Protein AF-A0A4P2QAT9-F1 (afdb_monomer_lite)

InterPro domains:
  IPR001123 Amino acid exporter protein, LeuE-type [PF01810] (25-124)
  IPR001123 Amino acid exporter protein, LeuE-type [PTHR30086] (17-126)

pLDDT: mean 83.99, std 13.15, range [45.28, 97.06]

Radius of gyration: 26.72 Å; chains: 1; bounding box: 40×42×94 Å

Secondary structure (DSSP, 8-state):
-PPP-----------PPPPPPPPPPPHHHHHHHHHHHHHT-HHHHHHHHHHGGGGS-TT-S-HHHHHHHHHHHHHHHHHHHHHHHHHHHHHHHHHHHT-HHHHHHHHHHHHHHHHHHHHHHHH----

Sequence (127 aa):
MPWPGRPGARLRSATPARPPCPGAPSLVKLFAEGALSNLSNPKVTIFYLAFLPQFVPADAEHPTLLLVALGTAFSLLTLLVKGLVGFFSGALSAWLRGRPRVLTGVHRTSGAVMVGLGIKLALERRT

Foldseek 3Di:
DDDDDDDDPPPPPPPPDDPPDPDDDDPVVVVVVVVVVVVVPVVVVCCLVVPLQVPADPPDPCRPVSSVVVVVVVVVVVCVVVVVVVVVVVVVVVVCVVPVPVVVVVVVVVVVVVVVVVVVVVVPPPD

Structure (mmCIF, N/CA/C/O backbone):
data_AF-A0A4P2QAT9-F1
#
_entry.id   AF-A0A4P2QAT9-F1
#
loop_
_atom_site.group_PDB
_atom_site.id
_atom_site.type_symbol
_atom_site.label_atom_id
_atom_site.label_alt_id
_atom_site.label_comp_id
_atom_site.label_asym_id
_atom_site.label_entity_id
_atom_site.label_seq_id
_atom_site.pdbx_PDB_ins_code
_atom_site.Cartn_x
_atom_site.Cartn_y
_atom_site.Cartn_z
_atom_site.occupancy
_atom_site.B_iso_or_equiv
_atom_site.auth_seq_id
_atom_site.auth_comp_id
_atom_site.auth_asym_id
_atom_site.auth_atom_id
_atom_site.pdbx_PDB_model_num
ATOM 1 N N . MET A 1 1 ? -24.130 -28.084 64.979 1.00 51.84 1 MET A N 1
ATOM 2 C CA . MET A 1 1 ? -22.749 -27.607 65.206 1.00 51.84 1 MET A CA 1
ATOM 3 C C . MET A 1 1 ? -22.446 -26.537 64.151 1.00 51.84 1 MET A C 1
ATOM 5 O O . MET A 1 1 ? -22.230 -26.905 63.004 1.00 51.84 1 MET A O 1
ATOM 9 N N . PRO A 1 2 ? -22.588 -25.234 64.461 1.00 46.38 2 PRO A N 1
ATOM 10 C CA . PRO A 1 2 ? -22.430 -24.142 63.498 1.00 46.38 2 PRO A CA 1
ATOM 11 C C . PRO A 1 2 ? -20.968 -23.673 63.407 1.00 46.38 2 PRO A C 1
ATOM 13 O O . PRO A 1 2 ? -20.264 -23.603 64.411 1.00 46.38 2 PRO A O 1
ATOM 16 N N . TRP A 1 3 ? -20.517 -23.368 62.192 1.00 59.22 3 TRP A N 1
ATOM 17 C CA . TRP A 1 3 ? -19.152 -22.938 61.872 1.00 59.22 3 TRP A CA 1
ATOM 18 C C . TRP A 1 3 ? -18.915 -21.456 62.242 1.00 59.22 3 TRP A C 1
ATOM 20 O O . TRP A 1 3 ? -19.701 -20.609 61.810 1.00 59.22 3 TRP A O 1
ATOM 30 N N . PRO A 1 4 ? -17.848 -21.093 62.984 1.00 60.16 4 PRO A N 1
ATOM 31 C CA . PRO A 1 4 ? -17.592 -19.709 63.364 1.00 60.16 4 PRO A CA 1
ATOM 32 C C . PRO A 1 4 ? -16.769 -18.962 62.299 1.00 60.16 4 PRO A C 1
ATOM 34 O O . PRO A 1 4 ? -15.717 -19.415 61.861 1.00 60.16 4 PRO A O 1
ATOM 37 N N . GLY A 1 5 ? -17.258 -17.780 61.914 1.00 64.81 5 GLY A N 1
ATOM 38 C CA . GLY A 1 5 ? -16.450 -16.621 61.521 1.00 64.81 5 GLY A CA 1
ATOM 39 C C . GLY A 1 5 ? -15.524 -16.752 60.307 1.00 64.81 5 GLY A C 1
ATOM 40 O O . GLY A 1 5 ? -14.353 -17.096 60.431 1.00 64.81 5 GLY A O 1
ATOM 41 N N . ARG A 1 6 ? -15.981 -16.276 59.144 1.00 61.84 6 ARG A N 1
ATOM 42 C CA . ARG A 1 6 ? -15.083 -15.635 58.171 1.00 61.84 6 ARG A CA 1
ATOM 43 C C . ARG A 1 6 ? -15.562 -14.200 57.944 1.00 61.84 6 ARG A C 1
ATOM 45 O O . ARG A 1 6 ? -16.624 -14.018 57.351 1.00 61.84 6 ARG A O 1
ATOM 52 N N . PRO A 1 7 ? -14.832 -13.183 58.438 1.00 52.50 7 PRO A N 1
ATOM 53 C CA . PRO A 1 7 ? -15.107 -11.788 58.119 1.00 52.50 7 PRO A CA 1
ATOM 54 C C . PRO A 1 7 ? -15.087 -11.603 56.605 1.00 52.50 7 PRO A C 1
ATOM 56 O O . PRO A 1 7 ? -14.239 -12.182 55.925 1.00 52.50 7 PRO A O 1
ATOM 59 N N . GLY A 1 8 ? -16.034 -10.818 56.091 1.00 56.75 8 GLY A N 1
ATOM 60 C CA . GLY A 1 8 ? -16.227 -10.583 54.667 1.00 56.75 8 GLY A CA 1
ATOM 61 C C . GLY A 1 8 ? -14.915 -10.252 53.966 1.00 56.75 8 GLY A C 1
ATOM 62 O O . GLY A 1 8 ? -14.391 -9.142 54.088 1.00 56.75 8 GLY A O 1
ATOM 63 N N . ALA A 1 9 ? -14.410 -11.223 53.205 1.00 57.19 9 ALA A N 1
ATOM 64 C CA . ALA A 1 9 ? -13.373 -11.015 52.217 1.00 57.19 9 ALA A CA 1
ATOM 65 C C . ALA 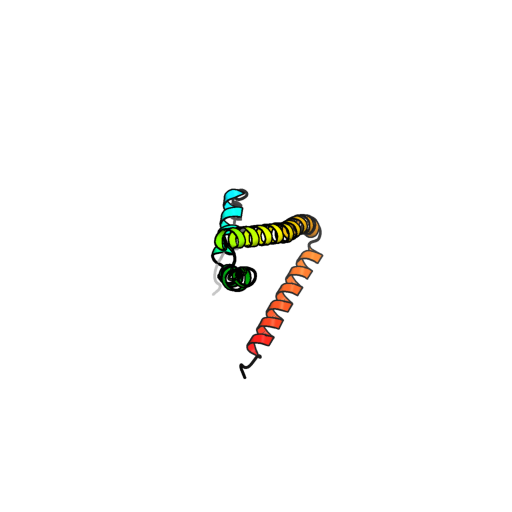A 1 9 ? -13.991 -10.150 51.119 1.00 57.19 9 ALA A C 1
ATOM 67 O O . ALA A 1 9 ? -14.551 -10.628 50.136 1.00 57.19 9 ALA A O 1
ATOM 68 N N . ARG A 1 10 ? -13.952 -8.840 51.359 1.00 61.34 10 ARG A N 1
ATOM 69 C CA . ARG A 1 10 ? -14.212 -7.801 50.378 1.00 61.34 10 ARG A CA 1
ATOM 70 C C . ARG A 1 10 ? -13.199 -8.058 49.268 1.00 61.34 10 ARG A C 1
ATOM 72 O O . ARG A 1 10 ? -12.029 -7.712 49.417 1.00 61.34 10 ARG A O 1
ATOM 79 N N . LEU A 1 11 ? -13.62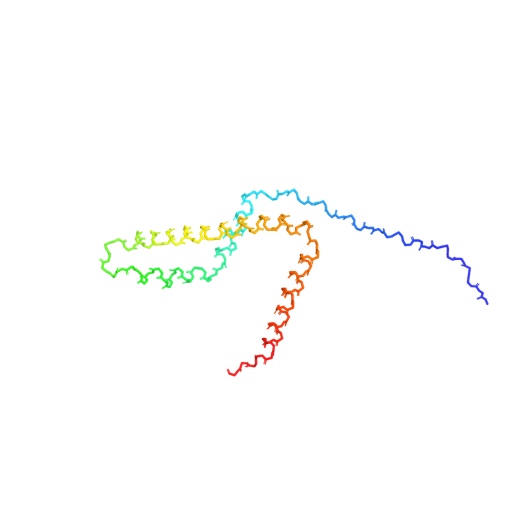8 -8.748 48.211 1.00 62.50 11 LEU A N 1
ATOM 80 C CA . LEU A 1 11 ? -12.875 -8.882 46.974 1.00 62.50 11 LEU A CA 1
ATOM 81 C C . LEU A 1 11 ? -12.614 -7.451 46.513 1.00 62.50 11 LEU A C 1
ATOM 83 O O . LEU A 1 11 ? -13.488 -6.802 45.942 1.00 62.50 11 LEU A O 1
ATOM 87 N N . ARG A 1 12 ? -11.438 -6.910 46.852 1.00 56.12 12 ARG A N 1
ATOM 88 C CA . ARG A 1 12 ? -10.934 -5.708 46.206 1.00 56.12 12 ARG A CA 1
ATOM 89 C C . ARG A 1 12 ? -10.874 -6.095 44.742 1.00 56.12 12 ARG A C 1
ATOM 91 O O . ARG A 1 12 ? -10.037 -6.905 44.355 1.00 56.12 12 ARG A O 1
ATOM 98 N N . SER A 1 13 ? -11.795 -5.561 43.954 1.00 57.09 13 SER A N 1
ATOM 99 C CA . SER A 1 13 ? -11.657 -5.474 42.514 1.00 57.09 13 SER A CA 1
ATOM 100 C C . SER A 1 13 ? -10.383 -4.675 42.264 1.00 57.09 13 SER A C 1
ATOM 102 O O . SER A 1 13 ? -10.406 -3.446 42.202 1.00 57.09 13 SER A O 1
ATOM 104 N N . ALA A 1 14 ? -9.246 -5.367 42.244 1.00 58.88 14 ALA A N 1
ATOM 105 C CA . ALA A 1 14 ? -8.004 -4.831 41.745 1.00 58.88 14 ALA A CA 1
ATOM 106 C C . ALA A 1 14 ? -8.256 -4.591 40.261 1.00 58.88 14 ALA A C 1
ATOM 108 O O . ALA A 1 14 ? -8.190 -5.511 39.451 1.00 58.88 14 ALA A O 1
ATOM 109 N N . THR A 1 15 ? -8.659 -3.369 39.923 1.00 57.56 15 THR A N 1
ATOM 110 C CA . THR A 1 15 ? -8.657 -2.890 38.550 1.00 57.56 15 THR A CA 1
ATOM 111 C C . THR A 1 15 ? -7.246 -3.157 38.034 1.00 57.56 15 THR A C 1
ATOM 113 O O . THR A 1 15 ? -6.311 -2.586 38.605 1.00 57.56 15 THR A O 1
ATOM 116 N N . PRO A 1 16 ? -7.038 -4.057 37.055 1.00 60.19 16 PRO A N 1
ATOM 117 C CA . PRO A 1 16 ? -5.699 -4.307 36.557 1.00 60.19 16 PRO A CA 1
ATOM 118 C C . PRO A 1 16 ? -5.168 -2.967 36.060 1.00 60.19 16 PRO A C 1
ATOM 120 O O . PRO A 1 16 ? -5.796 -2.317 35.218 1.00 60.19 16 PRO A O 1
ATOM 123 N N . ALA A 1 17 ? -4.068 -2.511 36.663 1.00 61.34 17 ALA A N 1
ATOM 124 C CA . ALA A 1 17 ? -3.384 -1.309 36.229 1.00 61.34 17 ALA A CA 1
ATOM 125 C C . ALA A 1 17 ? -3.113 -1.481 34.734 1.00 61.34 17 ALA A C 1
ATOM 127 O O . ALA A 1 17 ? -2.443 -2.433 34.328 1.00 61.34 17 ALA A O 1
ATOM 128 N N . ARG A 1 18 ? -3.717 -0.621 33.902 1.00 58.09 18 ARG A N 1
ATOM 129 C CA . ARG A 1 18 ? -3.449 -0.640 32.464 1.00 58.09 18 ARG A CA 1
ATOM 130 C C . ARG A 1 18 ? -1.933 -0.521 32.294 1.00 58.09 18 ARG A C 1
ATOM 132 O O . ARG A 1 18 ? -1.358 0.377 32.914 1.00 58.09 18 ARG A O 1
ATOM 139 N N . PRO A 1 19 ? -1.290 -1.399 31.502 1.00 67.94 19 PRO A N 1
ATOM 140 C CA . PRO A 1 19 ? 0.127 -1.249 31.224 1.00 67.94 19 PRO A CA 1
ATOM 141 C C . PRO A 1 19 ? 0.365 0.175 30.704 1.00 67.94 19 PRO A C 1
ATOM 143 O O . PRO A 1 19 ? -0.495 0.694 29.980 1.00 67.94 19 PRO A O 1
ATOM 146 N N . PRO A 1 20 ? 1.469 0.832 31.102 1.00 57.12 20 PRO A N 1
ATOM 147 C CA . PRO A 1 20 ? 1.788 2.164 30.614 1.00 57.12 20 PRO A CA 1
ATOM 148 C C . PRO A 1 20 ? 1.727 2.134 29.089 1.00 57.12 20 PRO A C 1
ATOM 150 O O . PRO A 1 20 ? 2.392 1.312 28.457 1.00 57.12 20 PRO A O 1
ATOM 153 N N . CYS A 1 21 ? 0.860 2.969 28.507 1.00 63.88 21 CYS A N 1
ATOM 154 C CA . CYS A 1 21 ? 0.747 3.074 27.060 1.00 63.88 21 CYS A CA 1
ATOM 155 C C . CYS A 1 21 ? 2.150 3.368 26.520 1.00 63.88 21 CYS A C 1
ATOM 157 O O . CYS A 1 21 ? 2.736 4.370 26.945 1.00 63.88 21 CYS A O 1
ATOM 159 N N . PRO A 1 22 ? 2.705 2.530 25.625 1.00 69.44 22 PRO A N 1
ATOM 160 C CA . PRO A 1 22 ? 3.949 2.867 24.960 1.00 69.44 22 PRO A CA 1
ATOM 161 C C . PRO A 1 22 ? 3.807 4.274 24.380 1.00 69.44 22 PRO A C 1
ATOM 163 O O . PRO A 1 22 ? 2.769 4.594 23.789 1.00 69.44 22 PRO A O 1
ATOM 166 N N . GLY A 1 23 ? 4.822 5.119 24.579 1.00 71.44 23 GLY A N 1
ATOM 167 C CA . GLY A 1 23 ? 4.900 6.398 23.880 1.00 71.44 23 GLY A CA 1
ATOM 168 C C . GLY A 1 23 ? 4.666 6.178 22.385 1.00 71.44 23 GLY A C 1
ATOM 169 O O . GLY A 1 23 ? 4.965 5.096 21.869 1.00 71.44 23 GLY A O 1
ATOM 170 N N . ALA A 1 24 ? 4.079 7.169 21.709 1.00 74.06 24 ALA A N 1
ATOM 171 C CA . ALA A 1 24 ? 3.738 7.047 20.296 1.00 74.06 24 ALA A CA 1
ATOM 172 C C . ALA A 1 24 ? 4.940 6.471 19.515 1.00 74.06 24 ALA A C 1
ATOM 174 O O . ALA A 1 24 ? 6.051 6.993 19.656 1.00 74.06 24 ALA A O 1
ATOM 175 N N . PRO A 1 25 ? 4.761 5.369 18.760 1.00 79.69 25 PR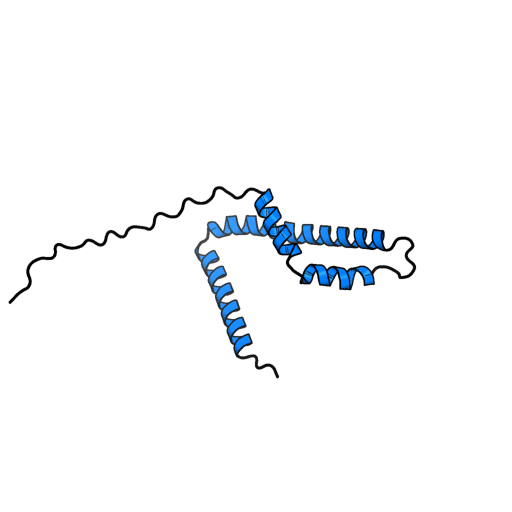O A N 1
ATOM 176 C CA . PRO A 1 25 ? 5.868 4.741 18.057 1.00 79.69 25 PRO A CA 1
ATOM 177 C C . PRO A 1 25 ? 6.513 5.748 17.102 1.00 79.69 25 PRO A C 1
ATOM 179 O O . PRO A 1 25 ? 5.829 6.593 16.521 1.00 79.69 25 PRO A O 1
ATOM 182 N N . SER A 1 26 ? 7.836 5.668 16.944 1.00 90.62 26 SER A N 1
ATOM 183 C CA . SER A 1 26 ? 8.545 6.559 16.028 1.00 90.62 26 SER A CA 1
ATOM 184 C C . SER A 1 26 ? 8.016 6.377 14.602 1.00 90.62 26 SER A C 1
ATOM 186 O O . SER A 1 26 ? 7.704 5.262 14.176 1.00 90.62 26 SER A O 1
ATOM 188 N N . LEU A 1 27 ? 7.932 7.475 13.846 1.00 89.62 27 LEU A N 1
ATOM 189 C CA . LEU A 1 27 ? 7.462 7.446 12.454 1.00 89.62 27 LEU A CA 1
ATOM 190 C C . LEU A 1 27 ? 8.276 6.469 11.598 1.00 89.62 27 LEU A C 1
ATOM 192 O O . LEU A 1 27 ? 7.719 5.757 10.768 1.00 89.62 27 LEU A O 1
ATOM 196 N N . VAL A 1 28 ? 9.582 6.381 11.862 1.00 93.19 28 VAL A N 1
ATOM 197 C CA . VAL A 1 28 ? 10.485 5.432 11.200 1.00 93.19 28 VAL A CA 1
ATOM 198 C C . VAL A 1 28 ? 10.088 3.986 11.496 1.00 93.19 28 VAL A C 1
ATOM 200 O O . VAL A 1 28 ? 10.064 3.171 10.580 1.00 93.19 28 VAL A O 1
ATOM 203 N N . LYS A 1 29 ? 9.724 3.656 12.744 1.00 91.31 29 LYS A N 1
ATOM 204 C CA . LYS A 1 29 ? 9.290 2.302 13.113 1.00 91.31 29 LYS A CA 1
ATOM 205 C C . LYS A 1 29 ? 7.972 1.926 12.433 1.00 91.31 29 LYS A C 1
ATOM 207 O O . LYS A 1 29 ? 7.872 0.841 11.873 1.00 91.31 29 LYS A O 1
ATOM 212 N N . LEU A 1 30 ? 6.994 2.833 12.437 1.00 89.19 30 LEU A N 1
ATOM 213 C CA . LEU A 1 30 ? 5.716 2.644 11.739 1.00 89.19 30 LEU A CA 1
ATOM 214 C C . LEU A 1 30 ? 5.917 2.430 10.231 1.00 89.19 30 LEU A C 1
ATOM 216 O O . LEU A 1 30 ? 5.309 1.536 9.643 1.00 89.19 30 LEU A O 1
ATOM 220 N N . PHE A 1 31 ? 6.788 3.230 9.610 1.00 88.56 31 PHE A N 1
ATOM 221 C CA . PHE A 1 31 ? 7.132 3.074 8.200 1.00 88.56 31 PHE A CA 1
ATOM 222 C C . PHE A 1 31 ? 7.821 1.733 7.932 1.00 88.56 31 PHE A C 1
ATOM 224 O O . PHE A 1 31 ? 7.431 1.032 7.003 1.00 88.56 31 PHE A O 1
ATOM 231 N N . ALA A 1 32 ? 8.796 1.346 8.759 1.00 92.12 32 ALA A N 1
ATOM 232 C CA . ALA A 1 32 ? 9.519 0.087 8.612 1.00 92.12 32 ALA A CA 1
ATOM 233 C C . ALA A 1 32 ? 8.600 -1.136 8.760 1.00 92.12 32 ALA A C 1
ATOM 235 O O . ALA A 1 32 ? 8.690 -2.053 7.950 1.00 92.12 32 ALA A O 1
ATOM 236 N N . GLU A 1 33 ? 7.679 -1.142 9.729 1.00 89.56 33 GLU A N 1
ATOM 237 C CA . GLU A 1 33 ? 6.677 -2.211 9.872 1.00 89.56 33 GLU A CA 1
ATOM 238 C C . GLU A 1 33 ? 5.766 -2.302 8.639 1.00 89.56 33 GLU A C 1
ATOM 240 O O . GLU A 1 33 ? 5.518 -3.395 8.126 1.00 89.56 33 GLU A O 1
ATOM 245 N N . GLY A 1 34 ? 5.307 -1.160 8.117 1.00 87.31 34 GLY A N 1
ATOM 246 C CA . GLY A 1 34 ? 4.504 -1.112 6.895 1.00 87.31 34 GLY A CA 1
ATOM 247 C C . GLY A 1 34 ? 5.270 -1.580 5.654 1.00 87.31 34 GLY A C 1
ATOM 248 O O . GLY A 1 34 ? 4.733 -2.345 4.850 1.00 87.31 34 GLY A O 1
ATOM 249 N N . ALA A 1 35 ? 6.526 -1.155 5.509 1.00 86.50 35 ALA A N 1
ATOM 250 C CA . ALA A 1 35 ? 7.403 -1.541 4.410 1.00 86.50 35 ALA A CA 1
ATOM 251 C C . ALA A 1 35 ? 7.716 -3.038 4.453 1.00 86.50 35 ALA A C 1
ATOM 253 O O . ALA A 1 35 ? 7.563 -3.723 3.443 1.00 86.50 35 ALA A O 1
ATOM 254 N N . LEU A 1 36 ? 8.073 -3.565 5.627 1.00 89.12 36 LEU A N 1
ATOM 255 C CA . LEU A 1 36 ? 8.347 -4.985 5.815 1.00 89.12 36 LEU A CA 1
ATOM 256 C C . LEU A 1 36 ? 7.097 -5.826 5.537 1.00 89.12 36 LEU A C 1
ATOM 258 O O . LEU A 1 36 ? 7.172 -6.785 4.783 1.00 89.12 36 LEU A O 1
ATOM 262 N N . SER A 1 37 ? 5.931 -5.419 6.047 1.00 86.12 37 SER A N 1
ATOM 263 C CA . SER A 1 37 ? 4.648 -6.069 5.747 1.00 86.12 37 SER A CA 1
ATOM 264 C C . SER A 1 37 ? 4.341 -6.096 4.245 1.00 86.12 37 SER A C 1
ATOM 266 O O . SER A 1 37 ? 3.841 -7.092 3.720 1.00 86.12 37 SER A O 1
ATOM 268 N N . ASN A 1 38 ? 4.672 -5.018 3.525 1.00 83.06 38 ASN A N 1
ATOM 269 C CA . ASN A 1 38 ? 4.483 -4.956 2.081 1.00 83.06 38 ASN A CA 1
ATOM 270 C C . ASN A 1 38 ? 5.462 -5.864 1.319 1.00 83.06 38 ASN A C 1
ATOM 272 O O . ASN A 1 38 ? 5.018 -6.604 0.445 1.00 83.06 38 ASN A O 1
ATOM 276 N N . LEU A 1 39 ? 6.748 -5.847 1.682 1.00 82.56 39 LEU A N 1
ATOM 277 C CA . LEU A 1 39 ? 7.801 -6.687 1.097 1.00 82.56 39 LEU A CA 1
ATOM 278 C C . LEU A 1 39 ? 7.567 -8.179 1.363 1.00 82.56 39 LEU A C 1
ATOM 280 O O . LEU A 1 39 ? 7.766 -9.008 0.479 1.00 82.56 39 LEU A O 1
ATOM 284 N N . SER A 1 40 ? 7.102 -8.526 2.564 1.00 85.56 40 SER A N 1
ATOM 285 C CA . SER A 1 40 ? 6.761 -9.899 2.943 1.00 85.56 40 SER A CA 1
ATOM 286 C C . SER A 1 40 ? 5.486 -10.415 2.274 1.00 85.56 40 SER A C 1
ATOM 288 O O . SER A 1 40 ? 5.177 -11.595 2.416 1.00 85.56 40 SER A O 1
ATOM 290 N N . ASN A 1 41 ? 4.730 -9.575 1.558 1.00 81.75 41 ASN A N 1
ATOM 291 C CA . ASN A 1 41 ? 3.536 -9.996 0.837 1.00 81.75 41 ASN A CA 1
ATOM 292 C C . ASN A 1 41 ? 3.911 -10.466 -0.584 1.00 81.75 41 ASN A C 1
ATOM 294 O O . ASN A 1 41 ? 4.050 -9.631 -1.485 1.00 81.75 41 ASN A O 1
ATOM 298 N N . PRO A 1 42 ? 4.012 -11.787 -0.841 1.00 80.75 42 PRO A N 1
ATOM 299 C CA . PRO A 1 42 ? 4.489 -12.304 -2.124 1.00 80.75 42 PRO A CA 1
ATOM 300 C C . PRO A 1 42 ? 3.574 -11.926 -3.291 1.00 80.75 42 PRO A C 1
ATOM 302 O O . PRO A 1 42 ? 4.011 -11.930 -4.438 1.00 80.75 42 PRO A O 1
ATOM 305 N N . LYS A 1 43 ? 2.316 -11.553 -3.021 1.00 83.75 43 LYS A N 1
ATOM 306 C CA . LYS A 1 43 ? 1.369 -11.125 -4.053 1.00 83.75 43 LYS A CA 1
ATOM 307 C C . LYS A 1 43 ? 1.880 -9.914 -4.821 1.00 83.75 43 LYS A C 1
ATOM 309 O O . LYS A 1 43 ? 1.701 -9.856 -6.032 1.00 83.75 43 LYS A O 1
ATOM 314 N N . VAL A 1 44 ? 2.492 -8.955 -4.126 1.00 83.25 44 VAL A N 1
ATOM 315 C CA . VAL A 1 44 ? 3.014 -7.740 -4.759 1.00 83.25 44 VAL A CA 1
ATOM 316 C C . VAL A 1 44 ? 4.184 -8.122 -5.656 1.00 83.25 44 VAL A C 1
ATOM 318 O O . VAL A 1 44 ? 4.146 -7.848 -6.848 1.00 83.25 44 VAL A O 1
ATOM 321 N N . THR A 1 45 ? 5.162 -8.853 -5.127 1.00 83.44 45 THR A N 1
ATOM 322 C CA . THR A 1 45 ? 6.335 -9.293 -5.891 1.00 83.44 45 THR A CA 1
ATOM 323 C C . THR A 1 45 ? 5.951 -10.098 -7.133 1.00 83.44 45 THR A C 1
ATOM 325 O O . THR A 1 45 ? 6.410 -9.790 -8.229 1.00 83.44 45 THR A O 1
ATOM 328 N N . ILE A 1 46 ? 5.054 -11.079 -6.989 1.00 89.50 46 ILE A N 1
ATOM 329 C CA . ILE A 1 46 ? 4.571 -11.898 -8.108 1.00 89.50 46 ILE A CA 1
ATOM 330 C C . ILE A 1 46 ? 3.812 -11.040 -9.125 1.00 89.50 46 ILE A C 1
ATOM 332 O O . ILE A 1 46 ? 4.025 -11.204 -10.321 1.00 89.50 46 ILE A O 1
ATOM 336 N N . PHE A 1 47 ? 2.966 -10.104 -8.679 1.00 87.12 47 PHE A N 1
ATOM 337 C CA . PHE A 1 47 ? 2.263 -9.189 -9.579 1.00 87.12 47 PHE A CA 1
ATOM 338 C C . PHE A 1 47 ? 3.244 -8.376 -10.427 1.00 87.12 47 PHE A C 1
ATOM 340 O O . PHE A 1 47 ? 3.115 -8.366 -11.644 1.00 87.12 47 PHE A O 1
ATOM 347 N N . TYR A 1 48 ? 4.249 -7.750 -9.812 1.00 86.75 48 TYR A N 1
ATOM 348 C CA . TYR A 1 48 ? 5.240 -6.953 -10.539 1.00 86.75 48 TYR A CA 1
ATOM 349 C C . TYR A 1 48 ? 6.032 -7.794 -11.548 1.00 86.75 48 TYR A C 1
ATOM 351 O O . TYR A 1 48 ? 6.181 -7.375 -12.693 1.00 86.75 48 TYR A O 1
ATOM 359 N N . LEU A 1 49 ? 6.494 -8.986 -11.151 1.00 87.69 49 LEU A N 1
ATOM 360 C CA . LEU A 1 49 ? 7.243 -9.889 -12.033 1.00 87.69 49 LEU A CA 1
ATOM 361 C C . LEU A 1 49 ? 6.388 -10.459 -13.171 1.00 87.69 49 LEU A C 1
ATOM 363 O O . LEU A 1 49 ? 6.914 -10.716 -14.247 1.00 87.69 49 LEU A O 1
ATOM 367 N N . ALA A 1 50 ? 5.088 -10.658 -12.951 1.00 88.88 50 ALA A N 1
ATOM 368 C CA . ALA A 1 50 ? 4.190 -11.191 -13.969 1.00 88.88 50 ALA A CA 1
ATOM 369 C C . ALA A 1 50 ? 3.662 -10.110 -14.922 1.00 88.88 50 ALA A C 1
ATOM 371 O O . ALA A 1 50 ? 3.533 -10.381 -16.109 1.00 88.88 50 ALA A O 1
ATOM 372 N N . PHE A 1 51 ? 3.352 -8.906 -14.426 1.00 89.69 51 PHE A N 1
ATOM 373 C CA . PHE A 1 51 ? 2.720 -7.846 -15.220 1.00 89.69 51 PHE A CA 1
ATOM 374 C C . PHE A 1 51 ? 3.717 -6.883 -15.859 1.00 89.69 51 PHE A C 1
ATOM 376 O O . PHE A 1 51 ? 3.549 -6.554 -17.027 1.00 89.69 51 PHE A O 1
ATOM 383 N N . LEU A 1 52 ? 4.740 -6.399 -15.140 1.00 88.88 52 LEU A N 1
ATOM 384 C CA . LEU A 1 52 ? 5.598 -5.340 -15.693 1.00 88.88 52 LEU A CA 1
ATOM 385 C C . LEU A 1 52 ? 6.372 -5.761 -16.949 1.00 88.88 52 LEU A C 1
ATOM 387 O O . LEU A 1 52 ? 6.386 -4.974 -17.896 1.00 88.88 52 LEU A O 1
ATOM 391 N N . PRO A 1 53 ? 6.966 -6.970 -17.024 1.00 88.19 53 PRO A N 1
ATOM 392 C CA . PRO A 1 53 ? 7.670 -7.401 -18.229 1.00 88.19 53 PRO A CA 1
ATOM 393 C C . PRO A 1 53 ? 6.772 -7.489 -19.463 1.00 88.19 53 PRO A C 1
ATOM 395 O O . PRO A 1 53 ? 7.262 -7.322 -20.571 1.00 88.19 53 PRO A O 1
ATOM 398 N N . GLN A 1 54 ? 5.460 -7.691 -19.291 1.00 89.38 54 GLN A N 1
ATOM 399 C CA . GLN A 1 54 ? 4.511 -7.763 -20.409 1.00 89.38 54 GLN A CA 1
ATOM 400 C C . GLN A 1 54 ? 4.324 -6.417 -21.123 1.00 89.38 54 GLN A C 1
ATOM 402 O O . GLN A 1 54 ? 3.858 -6.389 -22.257 1.00 89.38 54 GLN A O 1
ATOM 407 N N . PHE A 1 55 ? 4.689 -5.306 -20.479 1.00 88.81 55 PHE A N 1
ATOM 408 C CA . PHE A 1 55 ? 4.623 -3.964 -21.061 1.00 88.81 55 PHE A CA 1
ATOM 409 C C . PHE A 1 55 ? 5.951 -3.506 -21.678 1.00 88.81 55 PHE A C 1
ATOM 411 O O . PHE A 1 55 ? 6.037 -2.382 -22.171 1.00 88.81 55 PHE A O 1
ATOM 418 N N . VAL A 1 56 ? 6.989 -4.345 -21.634 1.00 90.25 56 VAL A N 1
ATOM 419 C CA . VAL A 1 56 ? 8.301 -4.054 -22.217 1.00 90.25 56 VAL A CA 1
ATOM 420 C C . VAL A 1 56 ? 8.390 -4.739 -23.582 1.00 90.25 56 VAL A C 1
ATOM 422 O O . VAL A 1 56 ? 8.279 -5.964 -23.643 1.00 90.25 56 VAL A O 1
ATOM 425 N N . PRO A 1 57 ? 8.589 -3.986 -24.679 1.00 91.81 57 PRO A N 1
ATOM 426 C CA . PRO A 1 57 ? 8.820 -4.571 -25.995 1.00 91.81 57 PRO A CA 1
ATOM 427 C C . PRO A 1 57 ? 10.052 -5.482 -25.997 1.00 91.81 57 PRO A C 1
ATOM 429 O O . PRO A 1 57 ? 11.054 -5.185 -25.344 1.00 91.81 57 PRO A O 1
ATOM 432 N N . ALA A 1 58 ? 9.992 -6.586 -26.744 1.00 86.88 58 ALA A N 1
ATOM 433 C CA . ALA A 1 58 ? 11.094 -7.550 -26.820 1.00 86.88 58 ALA A CA 1
ATOM 434 C C . ALA A 1 58 ? 12.362 -6.968 -27.480 1.00 86.88 58 ALA A C 1
ATOM 436 O O . ALA A 1 58 ? 13.461 -7.456 -27.237 1.00 86.88 58 ALA A O 1
ATOM 437 N N . ASP A 1 59 ? 12.201 -5.924 -28.291 1.00 90.69 59 ASP A N 1
ATOM 438 C CA . ASP A 1 59 ? 13.227 -5.183 -29.027 1.00 90.69 59 ASP A CA 1
ATOM 439 C C . ASP A 1 59 ? 13.684 -3.897 -28.315 1.00 90.69 59 ASP A C 1
ATOM 441 O O . ASP A 1 59 ? 14.414 -3.091 -28.889 1.00 90.69 59 ASP A O 1
ATOM 445 N N . ALA A 1 60 ? 13.275 -3.686 -27.059 1.00 88.62 60 ALA A N 1
ATOM 446 C CA . ALA A 1 60 ? 13.678 -2.510 -26.299 1.00 88.62 60 ALA A CA 1
ATOM 447 C C . ALA A 1 60 ? 15.207 -2.448 -26.132 1.00 88.62 60 ALA A C 1
ATOM 449 O O . ALA A 1 60 ? 15.820 -3.390 -25.631 1.00 88.62 60 ALA A O 1
ATOM 450 N N . GLU A 1 61 ? 15.816 -1.303 -26.458 1.00 90.44 61 GLU A N 1
ATOM 451 C CA . GLU A 1 61 ? 17.264 -1.109 -26.287 1.00 90.44 61 GLU A CA 1
ATOM 452 C C . GLU A 1 61 ? 17.690 -1.240 -24.815 1.00 90.44 61 GLU A C 1
ATOM 454 O O . GLU A 1 61 ? 18.757 -1.780 -24.516 1.00 90.44 61 GLU A O 1
ATOM 459 N N . HIS A 1 62 ? 16.869 -0.745 -23.876 1.00 92.50 62 HIS A N 1
ATOM 460 C CA . HIS A 1 62 ? 17.170 -0.698 -22.436 1.00 92.50 62 HIS A CA 1
ATOM 461 C C . HIS A 1 62 ? 15.999 -1.234 -21.578 1.00 92.50 62 HIS A C 1
ATOM 463 O O . HIS A 1 62 ? 15.342 -0.469 -20.861 1.00 92.50 62 HIS A O 1
ATOM 469 N N . PRO A 1 63 ? 15.728 -2.552 -21.593 1.00 90.31 63 PRO A N 1
ATOM 470 C CA . PRO A 1 63 ? 14.542 -3.142 -20.962 1.00 90.31 63 PRO A CA 1
ATOM 471 C C . PRO A 1 63 ? 14.527 -2.977 -19.435 1.00 90.31 63 PRO A C 1
ATOM 473 O O . PRO A 1 63 ? 13.479 -2.715 -18.847 1.00 90.31 63 PRO A O 1
ATOM 476 N N . THR A 1 64 ? 15.688 -3.052 -18.778 1.00 91.69 64 THR A N 1
ATOM 477 C CA . THR A 1 64 ? 15.808 -2.865 -17.322 1.00 91.69 64 THR A CA 1
ATOM 478 C C . THR A 1 64 ? 15.416 -1.454 -16.888 1.00 91.69 64 THR A C 1
ATOM 480 O O . THR A 1 64 ? 14.740 -1.284 -15.875 1.00 91.69 64 THR A O 1
ATOM 483 N N . LEU A 1 65 ? 15.809 -0.434 -17.656 1.00 94.06 65 LEU A N 1
ATOM 484 C CA . LEU A 1 65 ? 15.495 0.958 -17.338 1.00 94.06 65 LEU A CA 1
ATOM 485 C C . LEU A 1 65 ? 13.993 1.222 -17.505 1.00 94.06 65 LEU A C 1
ATOM 487 O O . LEU A 1 65 ? 13.390 1.878 -16.656 1.00 94.06 65 LEU A O 1
ATOM 491 N N . LEU A 1 66 ? 13.376 0.631 -18.534 1.00 92.88 66 LEU A N 1
ATOM 492 C CA . LEU A 1 66 ? 11.931 0.699 -18.743 1.00 92.88 66 LEU A CA 1
ATOM 493 C C . LEU A 1 66 ? 11.155 -0.012 -17.622 1.00 92.88 66 LEU A C 1
ATOM 495 O O . LEU A 1 66 ? 10.185 0.546 -17.114 1.00 92.88 66 LEU A O 1
ATOM 499 N N . LEU A 1 67 ? 11.614 -1.187 -17.171 1.00 93.19 67 LEU A N 1
ATOM 500 C CA . LEU A 1 67 ? 11.041 -1.894 -16.016 1.00 93.19 67 LEU A CA 1
ATOM 501 C C . LEU A 1 67 ? 11.096 -1.058 -14.737 1.00 93.19 67 LEU A C 1
ATOM 503 O O . LEU A 1 67 ? 10.098 -0.970 -14.020 1.00 93.19 67 LEU A O 1
ATOM 507 N N . VAL A 1 68 ? 12.244 -0.434 -14.451 1.00 92.94 68 VAL A N 1
ATOM 508 C CA . VAL A 1 68 ? 12.398 0.447 -13.285 1.00 92.94 68 VAL A CA 1
ATOM 509 C C . VAL A 1 68 ? 11.453 1.641 -13.401 1.00 92.94 68 VAL A C 1
ATOM 511 O O . VAL A 1 68 ? 10.731 1.922 -12.449 1.00 92.94 68 VAL A O 1
ATOM 514 N N . ALA A 1 69 ? 11.377 2.288 -14.567 1.00 93.94 69 ALA A N 1
ATOM 515 C CA . ALA A 1 69 ? 10.474 3.415 -14.791 1.00 93.94 69 ALA A CA 1
ATOM 516 C C . ALA A 1 69 ? 8.996 3.034 -14.587 1.00 93.94 69 ALA A C 1
ATOM 518 O O . ALA A 1 69 ? 8.276 3.728 -13.865 1.00 93.94 69 ALA A O 1
ATOM 519 N N . LEU A 1 70 ? 8.549 1.908 -15.157 1.00 93.00 70 LEU A N 1
ATOM 520 C CA . LEU A 1 70 ? 7.182 1.405 -14.993 1.00 93.00 70 LEU A CA 1
ATOM 521 C C . LEU A 1 70 ? 6.883 1.053 -13.530 1.00 93.00 70 LEU A C 1
ATOM 523 O O . LEU A 1 70 ? 5.831 1.414 -12.998 1.00 93.00 70 LEU A O 1
ATOM 527 N N . GLY A 1 71 ? 7.829 0.392 -12.860 1.00 91.50 71 GLY A N 1
ATOM 528 C CA . GLY A 1 71 ? 7.714 0.035 -11.451 1.00 91.50 71 GLY A CA 1
ATOM 529 C C . GLY A 1 71 ? 7.643 1.254 -10.537 1.00 91.50 71 GLY A C 1
ATOM 530 O O . GLY A 1 71 ? 6.803 1.291 -9.634 1.00 91.50 71 GLY A O 1
ATOM 531 N N . THR A 1 72 ? 8.452 2.283 -10.796 1.00 93.00 72 THR A N 1
ATOM 532 C CA . THR A 1 72 ? 8.390 3.563 -10.085 1.00 93.00 72 THR A CA 1
ATOM 533 C C . THR A 1 72 ? 7.062 4.273 -10.337 1.00 93.00 72 THR A C 1
ATOM 535 O O . THR A 1 72 ? 6.423 4.697 -9.375 1.00 93.00 72 THR A O 1
ATOM 538 N N . ALA A 1 73 ? 6.594 4.355 -11.585 1.00 94.38 73 ALA A N 1
ATOM 539 C CA . ALA A 1 73 ? 5.315 4.987 -11.914 1.00 94.38 73 ALA A CA 1
ATOM 540 C C . ALA A 1 73 ? 4.139 4.310 -11.191 1.00 94.38 73 ALA A C 1
ATOM 542 O O . ALA A 1 73 ? 3.324 4.974 -10.545 1.00 94.38 73 ALA A O 1
ATOM 543 N N . PHE A 1 74 ? 4.086 2.977 -11.220 1.00 91.12 74 PHE A N 1
ATOM 544 C CA . PHE A 1 74 ? 3.056 2.216 -10.518 1.00 91.12 74 PHE A CA 1
ATOM 545 C C . PHE A 1 74 ? 3.192 2.322 -8.985 1.00 91.12 74 PHE A C 1
ATOM 547 O O . PHE A 1 74 ? 2.183 2.421 -8.278 1.00 91.12 74 PHE A O 1
ATOM 554 N N . SER A 1 75 ? 4.418 2.383 -8.453 1.00 90.31 75 SER A N 1
ATOM 555 C CA . SER A 1 75 ? 4.668 2.622 -7.023 1.00 90.31 75 SER A CA 1
ATOM 556 C C . SER A 1 75 ? 4.157 3.991 -6.576 1.00 90.31 75 SER A C 1
ATOM 558 O O . SER A 1 75 ? 3.511 4.085 -5.533 1.00 90.31 75 SER A O 1
ATOM 560 N N . LEU A 1 76 ? 4.387 5.043 -7.370 1.00 95.50 76 LEU A N 1
ATOM 561 C CA . LEU A 1 76 ? 3.887 6.395 -7.103 1.00 95.50 76 LEU A CA 1
ATOM 562 C C . LEU A 1 76 ? 2.359 6.449 -7.140 1.00 95.50 76 LEU A C 1
ATOM 564 O O . LEU A 1 76 ? 1.749 7.013 -6.233 1.00 95.50 76 LEU A O 1
ATOM 568 N N . LEU A 1 77 ? 1.732 5.806 -8.129 1.00 95.06 77 LEU A N 1
ATOM 569 C CA . LEU A 1 77 ? 0.274 5.686 -8.195 1.00 95.06 77 LEU A CA 1
ATOM 570 C C . LEU A 1 77 ? -0.281 4.971 -6.954 1.00 95.06 77 LEU A C 1
ATOM 572 O O . LEU A 1 77 ? -1.233 5.435 -6.325 1.00 95.06 77 LEU A O 1
ATOM 576 N N . THR A 1 78 ? 0.348 3.863 -6.564 1.00 90.56 78 THR A N 1
ATOM 577 C CA . THR A 1 78 ? -0.036 3.104 -5.369 1.00 90.56 78 THR A CA 1
ATOM 578 C C . THR A 1 78 ? 0.129 3.942 -4.103 1.00 90.56 78 THR A C 1
ATOM 580 O O . THR A 1 78 ? -0.751 3.931 -3.241 1.00 90.56 78 THR A O 1
ATOM 583 N N . LEU A 1 79 ? 1.229 4.689 -3.986 1.00 91.62 79 LEU A N 1
ATOM 584 C CA . LEU A 1 79 ? 1.484 5.585 -2.863 1.00 91.62 79 LEU A CA 1
ATOM 585 C C . LEU A 1 79 ? 0.434 6.694 -2.789 1.00 91.62 79 LEU A C 1
ATOM 587 O O . LEU A 1 79 ? -0.075 6.953 -1.704 1.00 91.62 79 LEU A O 1
ATOM 591 N N . LEU A 1 80 ? 0.064 7.297 -3.921 1.00 96.56 80 LEU A N 1
ATOM 592 C CA . LEU A 1 80 ? -0.978 8.320 -3.991 1.00 96.56 80 LEU A CA 1
ATOM 593 C C . LEU A 1 80 ? -2.312 7.776 -3.467 1.00 96.56 80 LEU A C 1
ATOM 595 O O . LEU A 1 80 ? -2.904 8.350 -2.555 1.00 96.56 80 LEU A O 1
ATOM 599 N N . VAL A 1 81 ? -2.764 6.638 -3.999 1.00 95.75 81 VAL A N 1
ATOM 600 C CA . VAL A 1 81 ? -4.053 6.039 -3.625 1.00 95.75 81 VAL A CA 1
ATOM 601 C C . VAL A 1 81 ? -4.048 5.604 -2.160 1.00 95.75 81 VAL A C 1
ATOM 603 O O . VAL A 1 81 ? -4.947 5.966 -1.401 1.00 95.75 81 VAL A O 1
ATOM 606 N N . LYS A 1 82 ? -3.026 4.857 -1.723 1.00 89.69 82 LYS A N 1
ATOM 607 C CA . LYS A 1 82 ? -2.937 4.377 -0.333 1.00 89.69 82 LYS A CA 1
ATOM 608 C C . LYS A 1 82 ? -2.716 5.518 0.653 1.00 89.69 82 LYS A C 1
ATOM 610 O O . LYS A 1 82 ? -3.258 5.468 1.753 1.00 89.69 82 LYS A O 1
ATOM 615 N N . GLY A 1 83 ? -1.956 6.537 0.265 1.00 92.50 83 GLY A N 1
ATOM 616 C CA . GLY A 1 83 ? -1.742 7.748 1.048 1.00 92.50 83 GLY A CA 1
ATOM 617 C C . GLY A 1 83 ? -3.040 8.521 1.245 1.00 92.50 83 GLY A C 1
ATOM 618 O O . GLY A 1 83 ? -3.370 8.873 2.374 1.00 92.50 83 GLY A O 1
ATOM 619 N N . LEU A 1 84 ? -3.825 8.697 0.179 1.00 95.69 84 LEU A N 1
ATOM 620 C CA . LEU A 1 84 ? -5.124 9.362 0.241 1.00 95.69 84 LEU A CA 1
ATOM 621 C C . LEU A 1 84 ? -6.104 8.599 1.142 1.00 95.69 84 LEU A C 1
ATOM 623 O O . LEU A 1 84 ? -6.726 9.190 2.025 1.00 95.69 84 LEU A O 1
ATOM 627 N N . VAL A 1 85 ? -6.181 7.274 0.981 1.00 94.38 85 VAL A N 1
ATOM 628 C CA . VAL A 1 85 ? -6.975 6.408 1.863 1.00 94.38 85 VAL A CA 1
ATOM 629 C C . VAL A 1 85 ? -6.504 6.535 3.311 1.00 94.38 85 VAL A C 1
ATOM 631 O O . VAL A 1 85 ? -7.333 6.737 4.190 1.00 94.38 85 VAL A O 1
ATOM 634 N N . GLY A 1 86 ? -5.196 6.471 3.574 1.00 91.56 86 GLY A N 1
ATOM 635 C CA . GLY A 1 86 ? -4.629 6.603 4.919 1.00 91.56 86 GLY A CA 1
ATOM 636 C C . GLY A 1 86 ? -4.944 7.952 5.570 1.00 91.56 86 GLY A C 1
ATOM 637 O O . GLY A 1 86 ? -5.375 7.992 6.725 1.00 91.56 86 GLY A O 1
ATOM 638 N N . PHE A 1 87 ? -4.809 9.044 4.816 1.00 91.81 87 PHE A N 1
ATOM 639 C CA . PHE A 1 87 ? -5.144 10.395 5.260 1.00 91.81 87 PHE A CA 1
ATOM 640 C C . PHE A 1 87 ? -6.625 10.512 5.643 1.00 91.81 87 PHE A C 1
ATOM 642 O O . PHE A 1 87 ? -6.949 10.899 6.771 1.00 91.81 87 PHE A O 1
ATOM 649 N N . PHE A 1 88 ? -7.532 10.096 4.752 1.00 93.88 88 PHE A N 1
ATOM 650 C CA . PHE A 1 88 ? -8.966 10.116 5.038 1.00 93.88 88 PHE A CA 1
ATOM 651 C C . PHE A 1 88 ? -9.351 9.166 6.172 1.00 93.88 88 PHE A C 1
ATOM 653 O O . PHE A 1 88 ? -10.211 9.510 6.979 1.00 93.88 88 PHE A O 1
ATOM 660 N N . SER A 1 89 ? -8.694 8.010 6.302 1.00 90.75 89 SER A N 1
ATOM 661 C CA . SER A 1 89 ? -8.918 7.094 7.425 1.00 90.75 89 SER A CA 1
ATOM 662 C C . SER A 1 89 ? -8.530 7.730 8.760 1.00 90.75 89 SER A C 1
ATOM 664 O O . SER A 1 89 ? -9.228 7.528 9.754 1.00 90.75 89 SER A O 1
ATOM 666 N N . GLY A 1 90 ? -7.453 8.521 8.797 1.00 87.50 90 GLY A N 1
ATOM 667 C CA . GLY A 1 90 ? -7.051 9.287 9.978 1.00 87.50 90 GLY A CA 1
ATOM 668 C C . GLY A 1 90 ? -8.097 10.330 10.374 1.00 87.50 90 GLY A C 1
ATOM 669 O O . GLY A 1 90 ? -8.529 10.366 11.532 1.00 87.50 90 GLY A O 1
ATOM 670 N N . ALA A 1 91 ? -8.565 11.117 9.402 1.00 87.06 91 ALA A N 1
ATOM 671 C CA . ALA A 1 91 ? -9.624 12.107 9.604 1.00 87.06 91 ALA A CA 1
ATOM 672 C C . ALA A 1 91 ? -10.943 11.454 10.061 1.00 87.06 91 ALA A C 1
ATOM 674 O O . ALA A 1 91 ? -11.545 11.867 11.056 1.00 87.06 91 ALA A O 1
ATOM 675 N N . LEU A 1 92 ? -11.356 10.372 9.397 1.00 89.81 92 LEU A N 1
ATOM 676 C CA . LEU A 1 92 ? -12.558 9.615 9.738 1.00 89.81 92 LEU A CA 1
ATOM 677 C C . LEU A 1 92 ? -12.454 8.977 11.130 1.00 89.81 92 LEU A C 1
ATOM 679 O O . LEU A 1 92 ? -13.420 8.996 11.888 1.00 89.81 92 LEU A O 1
ATOM 683 N N . SER A 1 93 ? -11.283 8.456 11.503 1.00 86.88 93 SER A N 1
ATOM 684 C CA . SER A 1 93 ? -11.028 7.887 12.833 1.00 86.88 93 SER A CA 1
ATOM 685 C C . SER A 1 93 ? -11.093 8.947 13.939 1.00 86.88 93 SER A C 1
ATOM 687 O O . SER A 1 93 ? -11.623 8.693 15.023 1.00 86.88 93 SER A O 1
ATOM 689 N N . ALA A 1 94 ? -10.604 10.166 13.688 1.00 86.31 94 ALA A N 1
ATOM 690 C CA . ALA A 1 94 ? -10.797 11.290 14.607 1.00 86.31 94 ALA A CA 1
ATOM 691 C C . ALA A 1 94 ? -12.289 11.613 14.805 1.00 86.31 94 ALA A C 1
ATOM 693 O O . ALA A 1 94 ? -12.739 11.733 15.942 1.00 86.31 94 ALA A O 1
ATOM 694 N N . TRP A 1 95 ? -13.070 11.648 13.722 1.00 88.38 95 TRP A N 1
ATOM 695 C CA . TRP A 1 95 ? -14.513 11.898 13.780 1.00 88.38 95 TRP A CA 1
ATOM 696 C C . TRP A 1 95 ? -15.300 10.770 14.476 1.00 88.38 95 TRP A C 1
ATOM 698 O O . TRP A 1 95 ? -16.148 11.031 15.332 1.00 88.38 95 TRP A O 1
ATOM 708 N N . LEU A 1 96 ? -14.988 9.504 14.176 1.00 87.62 96 LEU A N 1
ATOM 709 C CA . LEU A 1 96 ? -15.636 8.320 14.762 1.00 87.62 96 LEU A CA 1
ATOM 710 C C . LEU A 1 96 ? -15.428 8.213 16.275 1.00 87.62 96 LEU A C 1
ATOM 712 O O . LEU A 1 96 ? -16.324 7.746 16.980 1.00 87.62 96 LEU A O 1
ATOM 716 N N . ARG A 1 97 ? -14.281 8.670 16.794 1.00 84.50 97 ARG A N 1
ATOM 717 C CA . ARG A 1 97 ? -13.999 8.675 18.240 1.00 84.50 97 ARG A CA 1
ATOM 718 C C . ARG A 1 97 ? -14.983 9.537 19.038 1.00 84.50 97 ARG A C 1
ATOM 720 O O . ARG A 1 97 ? -15.244 9.220 20.193 1.00 84.50 97 ARG A O 1
ATOM 727 N N . GLY A 1 98 ? -15.598 10.546 18.418 1.00 87.62 98 GLY A N 1
ATOM 728 C CA . GLY A 1 98 ? -16.680 11.328 19.024 1.00 87.62 98 GLY A CA 1
ATOM 729 C C . GLY A 1 98 ? -18.055 10.641 19.011 1.00 87.62 98 GLY A C 1
ATOM 730 O O . GLY A 1 98 ? -18.998 11.157 19.606 1.00 87.62 98 GLY A O 1
ATOM 731 N N . ARG A 1 99 ? -18.214 9.494 18.329 1.00 90.38 99 ARG A N 1
ATOM 732 C CA . ARG A 1 99 ? -19.508 8.819 18.105 1.00 90.38 99 ARG A CA 1
ATOM 733 C C . ARG A 1 99 ? -19.437 7.312 18.413 1.00 90.38 99 ARG A C 1
ATOM 735 O O . ARG A 1 99 ? -19.476 6.486 17.496 1.00 90.38 99 ARG A O 1
ATOM 742 N N . PRO A 1 100 ? -19.435 6.913 19.700 1.00 86.81 100 PRO A N 1
ATOM 743 C CA . PRO A 1 100 ? -19.239 5.517 20.114 1.00 86.81 100 PRO A CA 1
ATOM 744 C C . PRO A 1 100 ? -20.294 4.540 19.566 1.00 86.81 100 PRO A C 1
ATOM 746 O O . PRO A 1 100 ? -19.983 3.378 19.292 1.00 86.81 100 PRO A O 1
ATOM 749 N N . ARG A 1 101 ? -21.535 4.998 19.341 1.00 88.19 101 ARG A N 1
ATOM 750 C CA . ARG A 1 101 ? -22.598 4.170 18.739 1.00 88.19 101 ARG A CA 1
ATOM 751 C C . ARG A 1 101 ? -22.294 3.784 17.287 1.00 88.19 101 ARG A C 1
ATOM 753 O O . ARG A 1 101 ? -22.536 2.643 16.908 1.00 88.19 101 ARG A O 1
ATOM 760 N N . VAL A 1 102 ? -21.724 4.701 16.500 1.00 89.25 102 VAL A N 1
ATOM 761 C CA . VAL A 1 102 ? -21.355 4.445 15.096 1.00 89.25 102 VAL A CA 1
ATOM 762 C C . VAL A 1 102 ? -20.184 3.472 15.035 1.00 89.25 102 VAL A C 1
ATOM 764 O O . VAL A 1 102 ? -20.251 2.479 14.318 1.00 89.25 102 VAL A O 1
ATOM 767 N N . LEU A 1 103 ? -19.155 3.698 15.857 1.00 88.12 103 LEU A N 1
ATOM 768 C CA . LEU A 1 103 ? -17.994 2.811 15.939 1.00 88.12 103 LEU A CA 1
ATOM 769 C C . LEU A 1 103 ? -18.397 1.377 16.325 1.00 88.12 103 LEU A C 1
ATOM 771 O O . LEU A 1 103 ? -17.948 0.411 15.713 1.00 88.12 103 LEU A O 1
ATOM 775 N N . THR A 1 104 ? -19.325 1.234 17.277 1.00 89.12 104 THR A N 1
ATOM 776 C CA . THR A 1 104 ? -19.880 -0.075 17.658 1.00 89.12 104 THR A CA 1
ATOM 777 C C . THR A 1 104 ? -20.625 -0.741 16.495 1.00 89.12 104 THR A C 1
ATOM 779 O O . THR A 1 104 ? -20.487 -1.946 16.290 1.00 89.12 104 THR A O 1
ATOM 782 N N . GLY A 1 105 ? -21.387 0.024 15.707 1.00 91.62 105 GLY A N 1
ATOM 783 C CA . GLY A 1 105 ? -22.053 -0.475 14.501 1.00 91.62 105 GLY A CA 1
ATOM 784 C C . GLY A 1 105 ? -21.066 -0.974 13.440 1.00 91.62 105 GLY A C 1
ATOM 785 O O . GLY A 1 105 ? -21.243 -2.069 12.906 1.00 91.62 105 GLY A O 1
ATOM 786 N N . VAL A 1 106 ? -19.985 -0.228 13.192 1.00 89.62 106 VAL A N 1
ATOM 787 C CA . VAL A 1 106 ? -18.908 -0.624 12.264 1.00 89.62 106 VAL A CA 1
ATOM 788 C C . VAL A 1 106 ? -18.246 -1.931 12.709 1.00 89.62 106 VAL A C 1
ATOM 790 O O . VAL A 1 106 ? -18.075 -2.846 11.907 1.00 89.62 106 VAL A O 1
ATOM 793 N N . HIS A 1 107 ? -17.926 -2.071 13.997 1.00 91.44 107 HIS A N 1
ATOM 794 C CA . HIS A 1 107 ? -17.334 -3.309 14.509 1.00 91.44 107 HIS A CA 1
ATOM 795 C C . HIS A 1 107 ? -18.289 -4.505 14.413 1.00 91.44 107 HIS A C 1
ATOM 797 O O . HIS A 1 107 ? -17.870 -5.585 13.997 1.00 91.44 107 HIS A O 1
ATOM 803 N N . ARG A 1 108 ? -19.574 -4.322 14.749 1.00 92.88 108 ARG A N 1
ATOM 804 C CA . ARG A 1 108 ? -20.579 -5.395 14.665 1.00 92.88 108 ARG A CA 1
ATOM 805 C C . ARG A 1 108 ? -20.815 -5.856 13.234 1.00 92.88 108 ARG A C 1
ATOM 807 O O . ARG A 1 108 ? -20.881 -7.054 12.997 1.00 92.88 108 ARG A O 1
ATOM 814 N N . THR A 1 109 ? -20.923 -4.922 12.293 1.00 95.19 109 THR A N 1
ATOM 815 C CA . THR A 1 109 ? -21.128 -5.247 10.874 1.00 95.19 109 THR A CA 1
ATOM 816 C C . THR A 1 109 ? -19.914 -5.958 10.284 1.00 95.19 109 THR A C 1
ATOM 818 O O . THR A 1 109 ? -20.081 -7.006 9.671 1.00 95.19 109 THR A O 1
ATOM 821 N N . SER A 1 110 ? -18.696 -5.474 10.544 1.00 93.81 110 SER A N 1
ATOM 822 C CA . SER A 1 110 ? -17.459 -6.142 10.110 1.00 93.81 110 SER A CA 1
ATOM 823 C C . SER A 1 110 ? -17.345 -7.569 10.665 1.00 93.81 110 SER A C 1
ATOM 825 O O . SER A 1 110 ? -17.118 -8.517 9.911 1.00 93.81 110 SER A O 1
ATOM 827 N N . GLY A 1 111 ? -17.602 -7.747 11.967 1.00 94.00 111 GLY A N 1
ATOM 828 C CA . GLY A 1 111 ? -17.619 -9.066 12.600 1.00 94.00 111 GLY A CA 1
ATOM 829 C C . GLY A 1 111 ? -18.693 -9.989 12.020 1.00 94.00 111 GLY A C 1
ATOM 830 O O . GLY A 1 111 ? -18.408 -11.145 11.722 1.00 94.00 111 GLY A O 1
ATOM 831 N N . ALA A 1 112 ? -19.906 -9.478 11.792 1.00 9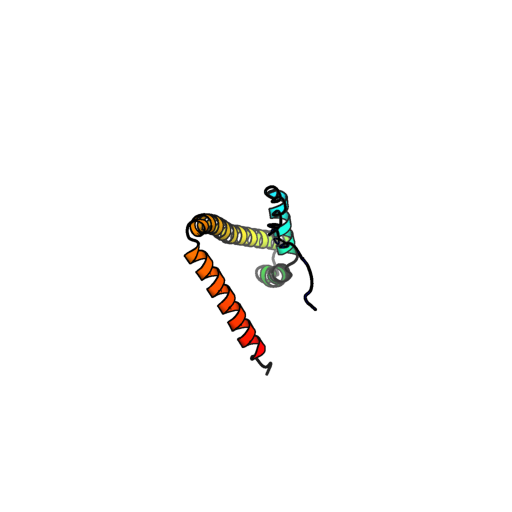6.62 112 ALA A N 1
ATOM 832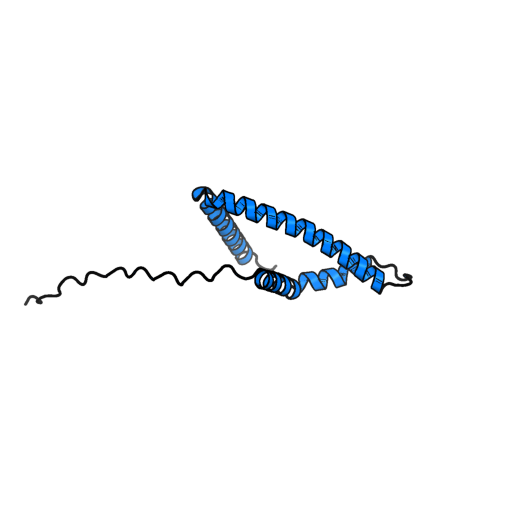 C CA . ALA A 1 112 ? -20.990 -10.242 11.178 1.00 96.62 112 ALA A CA 1
ATOM 833 C C . ALA A 1 112 ? -20.645 -10.689 9.749 1.00 96.62 112 ALA A C 1
ATOM 835 O O . ALA A 1 112 ? -20.902 -11.837 9.396 1.00 96.62 112 ALA A O 1
ATOM 836 N N . VAL A 1 113 ? -20.013 -9.823 8.948 1.00 97.06 113 VAL A N 1
ATOM 837 C CA . VAL A 1 113 ? -19.541 -10.170 7.598 1.00 97.06 113 VAL A CA 1
ATOM 838 C C . VAL A 1 113 ? -18.460 -11.247 7.659 1.00 97.06 113 VAL A C 1
ATOM 840 O O . VAL A 1 113 ? -18.539 -12.212 6.906 1.00 97.06 113 VAL A O 1
ATOM 843 N N . MET A 1 114 ? -17.486 -11.141 8.569 1.00 95.81 114 MET A N 1
ATOM 844 C CA . MET A 1 114 ? -16.455 -12.174 8.738 1.00 95.81 114 MET A CA 1
ATOM 845 C C . MET A 1 114 ? -17.038 -13.522 9.170 1.00 95.81 114 MET A C 1
ATOM 847 O O . MET A 1 114 ? -16.667 -14.546 8.605 1.00 95.81 114 MET A O 1
ATOM 851 N N . VAL A 1 115 ? -17.968 -13.535 10.130 1.00 96.38 115 VAL A N 1
ATOM 852 C CA . VAL A 1 115 ? -18.661 -14.763 10.553 1.00 96.38 115 VAL A CA 1
ATOM 853 C C . VAL A 1 115 ? -19.474 -15.342 9.397 1.00 96.38 115 VAL A C 1
ATOM 855 O O . VAL A 1 115 ? -19.386 -16.536 9.133 1.00 96.38 115 VAL A O 1
ATOM 858 N N . GLY A 1 116 ? -20.209 -14.504 8.662 1.00 96.31 116 GLY A N 1
ATOM 859 C CA . GLY A 1 116 ? -20.972 -14.926 7.489 1.00 96.31 116 GLY A CA 1
ATOM 860 C C . GLY A 1 116 ? -20.087 -15.526 6.395 1.00 96.31 116 GLY A C 1
ATOM 861 O O . GLY A 1 116 ? -20.396 -16.596 5.878 1.00 96.31 116 GLY A O 1
ATOM 862 N N . LEU A 1 117 ? -18.952 -14.890 6.087 1.00 95.44 117 LEU A N 1
AT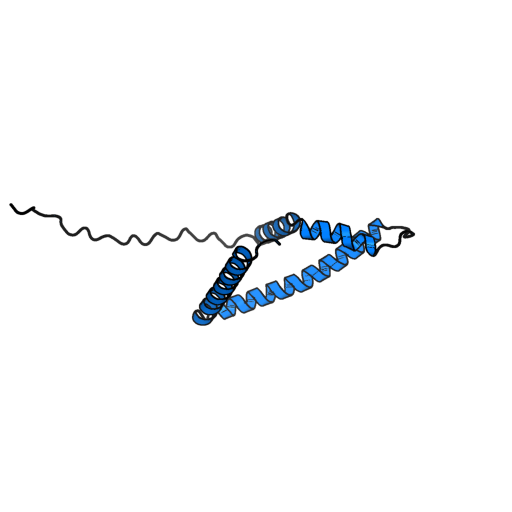OM 863 C CA . LEU A 1 117 ? -17.960 -15.414 5.145 1.00 95.44 117 LEU A CA 1
ATOM 864 C C . LEU A 1 117 ? -17.320 -16.713 5.648 1.00 95.44 117 LEU A C 1
ATOM 866 O O . LEU A 1 117 ? -17.124 -17.626 4.855 1.00 95.44 117 LEU A O 1
ATOM 870 N N . GLY A 1 118 ? -17.028 -16.823 6.946 1.00 94.31 118 GLY A N 1
ATOM 871 C CA . GLY A 1 118 ? -16.482 -18.036 7.554 1.00 94.31 118 GLY A CA 1
ATOM 872 C C . GLY A 1 118 ? -17.458 -19.211 7.501 1.00 94.31 118 GLY A C 1
ATOM 873 O O . GLY A 1 118 ? -17.064 -20.313 7.135 1.00 94.31 118 GLY A O 1
ATOM 874 N N . ILE A 1 119 ? -18.740 -18.968 7.791 1.00 96.19 119 ILE A N 1
ATOM 875 C CA . ILE A 1 119 ? -19.807 -19.965 7.636 1.00 96.19 119 ILE A CA 1
ATOM 876 C C . ILE A 1 119 ? -19.943 -20.357 6.167 1.00 96.19 119 ILE A C 1
ATOM 878 O O . ILE A 1 119 ? -19.958 -21.546 5.865 1.00 96.19 119 ILE A O 1
ATOM 882 N N . LYS A 1 120 ? -19.994 -19.380 5.250 1.00 93.62 120 LYS A N 1
ATOM 883 C CA . LYS A 1 120 ? -20.050 -19.654 3.811 1.00 93.62 120 LYS A CA 1
ATOM 884 C C . LYS A 1 120 ? -18.890 -20.557 3.398 1.00 93.62 120 LYS A C 1
ATOM 886 O O . LYS A 1 120 ? -19.140 -21.594 2.808 1.00 93.62 120 LYS A O 1
ATOM 891 N N . LEU A 1 121 ? -17.661 -20.211 3.778 1.00 93.12 121 LEU A N 1
ATOM 892 C CA . LEU A 1 121 ? -16.465 -20.987 3.456 1.00 93.12 121 LEU A CA 1
ATOM 893 C C . LEU A 1 121 ? -16.479 -22.389 4.085 1.00 93.12 121 LEU A C 1
ATOM 895 O O . LEU A 1 121 ? -16.042 -23.340 3.452 1.00 93.12 121 LEU A O 1
ATOM 899 N N . ALA A 1 122 ? -16.986 -22.536 5.312 1.00 92.44 122 ALA A N 1
ATOM 900 C CA . ALA A 1 122 ? -17.111 -23.836 5.974 1.00 92.44 122 ALA A CA 1
ATOM 901 C C . ALA A 1 122 ? -18.154 -24.743 5.299 1.00 92.44 122 ALA A C 1
ATOM 903 O O . ALA A 1 122 ? -18.021 -25.966 5.313 1.00 92.44 122 ALA A O 1
ATOM 904 N N . LEU A 1 123 ? -19.191 -24.142 4.713 1.00 94.31 123 LEU A N 1
ATOM 905 C CA . LEU A 1 123 ? -20.228 -24.835 3.950 1.00 94.31 123 LEU A CA 1
ATOM 906 C C . LEU A 1 123 ? -19.852 -25.018 2.473 1.00 94.31 123 LEU A C 1
ATOM 908 O O . LEU A 1 123 ? -20.446 -25.858 1.795 1.00 94.31 123 LEU A O 1
ATOM 912 N N . GLU A 1 124 ? -18.864 -24.267 1.983 1.00 89.81 124 GLU A N 1
ATOM 913 C CA . GLU A 1 124 ? -18.322 -24.360 0.632 1.00 89.81 124 GLU A CA 1
ATOM 914 C C . GLU A 1 124 ? -17.521 -25.660 0.507 1.00 89.81 124 GLU A C 1
ATOM 916 O O . GLU A 1 124 ? -16.311 -25.735 0.729 1.00 89.81 124 GLU A O 1
ATOM 921 N N . ARG A 1 125 ? -18.239 -26.742 0.190 1.00 73.25 125 ARG A N 1
ATOM 922 C CA . ARG A 1 125 ? -17.632 -28.006 -0.213 1.00 73.25 125 ARG A CA 1
ATOM 923 C C . ARG A 1 125 ? -16.856 -27.751 -1.498 1.00 73.25 125 ARG A C 1
ATOM 925 O O . ARG A 1 125 ? -17.437 -27.325 -2.489 1.00 73.25 125 ARG A O 1
ATOM 932 N N . ARG A 1 126 ? -15.552 -28.032 -1.468 1.00 62.38 126 ARG A N 1
ATOM 933 C CA . ARG A 1 126 ? -14.718 -28.141 -2.669 1.00 62.38 126 ARG A CA 1
ATOM 934 C C . ARG A 1 126 ? -15.275 -29.277 -3.531 1.00 62.38 126 ARG A C 1
ATOM 936 O O . ARG A 1 126 ? -14.953 -30.436 -3.283 1.00 62.38 126 ARG A O 1
ATOM 943 N N . THR A 1 127 ? -16.177 -28.947 -4.445 1.00 45.28 127 THR A N 1
ATOM 944 C CA . THR A 1 127 ? -16.473 -29.758 -5.631 1.00 45.28 127 THR A CA 1
ATOM 945 C C . THR A 1 127 ? -15.367 -29.581 -6.648 1.00 45.28 127 THR A C 1
ATOM 947 O O . THR A 1 127 ? -14.932 -28.415 -6.805 1.00 45.28 127 THR A O 1
#

Organism: Sorangium cellulosum (NCBI:txid56)